Protein AF-A0A8H8ZD54-F1 (afdb_monomer)

Sequence (99 aa):
RVELYYRFNHEEEYYPSHRFMLVVDMKTVMVFSQRAESLGLYSNNRLLINIIAEHIHSDIYLTKYQQQYPDANALINTLHESGNDMVQDEKHLSDSKNR

Secondary structure (DSSP, 8-state):
------SSSS---SSS-SEEEEEETTTEEEEEEESSSEEEEEE--HHHHHHHHHHHHHHHHHHHHHHH-TT-------HHHHS-HHHHHHHHHHHHHT-

Solvent-accessible surface area (backbone atoms only — not comparable to full-atom values): 6260 Å² total; per-residue (Å²): 138,89,85,88,86,68,86,58,97,63,81,82,83,69,77,76,67,47,63,49,78,47,70,48,92,88,58,34,28,39,40,36,36,46,75,98,57,82,48,75,48,78,47,62,53,66,68,60,35,51,52,52,47,52,49,56,50,48,56,52,49,48,37,53,46,36,72,76,35,76,87,52,88,79,71,89,77,41,68,68,76,74,70,31,63,81,62,48,55,54,53,58,52,56,61,57,73,75,105

Mean predicted aligned error: 9.52 Å

Foldseek 3Di:
DDDDADLDPDPDPDPPDQKDWDADPLQKIKIWGDDPDTDIDIDRPNVVSVVRVVVVVVVRVVSVVCVVPVPDPDDPPDCCCPPNVVNVVVVVVVVVVVD

pLDDT: mean 75.68, std 17.59, range [40.38, 98.19]

Nearest PDB structures (foldseek):
  7t3b-assembly1_E  TM=4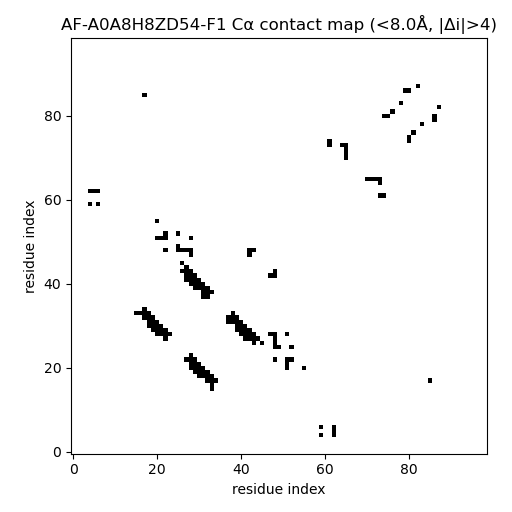.935E-01  e=1.188E+00  Homo sapiens
  6ulg-assembly1_G  TM=3.959E-01  e=1.766E+00  Homo sapiens
  8fw5-assembly1_E  TM=3.342E-01  e=2.153E+00  Escherichia coli
  6sb2-assembly1_D  TM=3.817E-0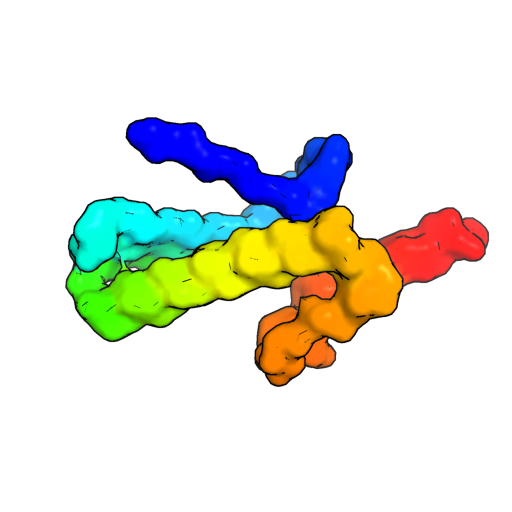1  e=3.901E+00  Homo sapiens
  6s6a-assembly2_D  TM=3.273E-01  e=2.300E+00  Homo sapiens

Radius of gyration: 15.31 Å; Cα contacts (8 Å, |Δi|>4): 86; chains: 1; bounding box: 35×32×48 Å

Organism: Shigella flexneri (NCBI:txid623)

Structure (mmCIF, N/CA/C/O backbone):
data_AF-A0A8H8ZD54-F1
#
_entry.id   AF-A0A8H8ZD54-F1
#
loop_
_atom_site.group_PDB
_atom_site.id
_atom_site.type_symbol
_atom_site.label_atom_id
_atom_site.label_alt_id
_atom_site.label_comp_id
_atom_site.label_asym_id
_atom_site.label_entity_id
_atom_site.label_seq_id
_atom_site.pdbx_PDB_ins_code
_atom_site.Cartn_x
_atom_site.Cartn_y
_atom_site.Cartn_z
_atom_site.occupancy
_atom_site.B_iso_or_equiv
_atom_site.auth_seq_id
_atom_site.auth_comp_id
_atom_site.auth_asym_id
_atom_site.auth_atom_id
_atom_site.pdbx_PDB_model_num
ATOM 1 N N . ARG A 1 1 ? 3.266 16.403 4.541 1.00 61.72 1 ARG A N 1
ATOM 2 C CA . ARG A 1 1 ? 3.765 16.307 3.147 1.00 61.72 1 ARG A CA 1
ATOM 3 C C . ARG A 1 1 ? 3.100 15.085 2.537 1.00 61.72 1 ARG A C 1
ATOM 5 O O . ARG A 1 1 ? 3.137 14.053 3.188 1.00 61.72 1 ARG A O 1
ATOM 12 N N . VAL A 1 2 ? 2.432 15.225 1.394 1.00 68.25 2 VAL A N 1
ATOM 13 C CA . VAL A 1 2 ? 1.773 14.109 0.696 1.00 68.25 2 VAL A CA 1
ATOM 14 C C . VAL A 1 2 ? 2.657 13.741 -0.489 1.00 68.25 2 VAL A C 1
ATOM 16 O O . VAL A 1 2 ? 3.068 14.630 -1.231 1.00 68.25 2 VAL A O 1
ATOM 19 N N . GLU A 1 3 ? 2.999 12.465 -0.618 1.00 69.06 3 GLU A N 1
ATOM 20 C CA . GLU A 1 3 ? 3.769 11.928 -1.741 1.00 69.06 3 GLU A CA 1
ATOM 21 C C . GLU A 1 3 ? 2.866 10.987 -2.535 1.00 69.06 3 GLU A C 1
ATOM 23 O O . GLU A 1 3 ? 2.121 10.207 -1.945 1.00 69.06 3 GLU A O 1
ATOM 28 N N . LEU A 1 4 ? 2.901 11.102 -3.861 1.00 72.38 4 LEU A N 1
ATOM 29 C CA . LEU A 1 4 ? 2.060 10.334 -4.775 1.00 72.38 4 LEU A CA 1
ATOM 30 C C . LEU A 1 4 ? 2.947 9.384 -5.574 1.00 72.38 4 LEU A C 1
ATOM 32 O O . LEU A 1 4 ? 3.982 9.795 -6.100 1.00 72.38 4 LEU A O 1
ATOM 36 N N . TYR A 1 5 ? 2.529 8.126 -5.656 1.00 72.44 5 TYR A N 1
ATOM 37 C CA . TYR A 1 5 ? 3.237 7.065 -6.359 1.00 72.44 5 TYR A CA 1
ATOM 38 C C . TYR A 1 5 ? 2.257 6.360 -7.291 1.00 72.44 5 TYR A C 1
ATOM 40 O O . TYR A 1 5 ? 1.191 5.939 -6.850 1.00 72.44 5 TYR A O 1
ATOM 48 N N . TYR A 1 6 ? 2.631 6.229 -8.562 1.00 71.56 6 TYR A N 1
ATOM 49 C CA . TYR A 1 6 ? 1.825 5.563 -9.581 1.00 71.56 6 TYR A CA 1
ATOM 50 C C . TYR A 1 6 ? 2.649 4.463 -10.232 1.00 71.56 6 TYR A C 1
ATOM 52 O O . TYR A 1 6 ? 3.812 4.682 -10.581 1.00 71.56 6 TYR A O 1
ATOM 60 N N . ARG A 1 7 ? 2.042 3.285 -10.406 1.00 66.75 7 ARG A N 1
ATOM 61 C CA . ARG A 1 7 ? 2.677 2.174 -11.124 1.00 66.75 7 ARG A CA 1
ATOM 62 C C . ARG A 1 7 ? 2.850 2.488 -12.607 1.00 66.75 7 ARG A C 1
ATOM 64 O O . ARG A 1 7 ? 3.848 2.096 -13.206 1.00 66.75 7 ARG A O 1
ATOM 71 N N . PHE A 1 8 ? 1.903 3.231 -13.170 1.00 67.19 8 PHE A N 1
ATOM 72 C CA . PHE A 1 8 ? 1.887 3.624 -14.568 1.00 67.19 8 PHE A CA 1
ATOM 73 C C . PHE A 1 8 ? 1.789 5.144 -14.716 1.00 67.19 8 PHE A C 1
ATOM 75 O O . PHE A 1 8 ? 1.266 5.829 -13.845 1.00 67.19 8 PHE A O 1
ATOM 82 N N . ASN A 1 9 ? 2.285 5.665 -15.840 1.00 66.12 9 ASN A N 1
ATOM 83 C CA . ASN A 1 9 ? 2.230 7.096 -16.165 1.00 66.12 9 ASN A CA 1
ATOM 84 C C . ASN A 1 9 ? 0.931 7.513 -16.882 1.00 66.12 9 ASN A C 1
ATOM 86 O O . ASN A 1 9 ? 0.838 8.644 -17.352 1.00 66.12 9 ASN A O 1
ATOM 90 N N . HIS A 1 10 ? -0.039 6.607 -17.016 1.00 67.75 10 HIS A N 1
ATOM 91 C CA . HIS A 1 10 ? -1.364 6.903 -17.556 1.00 67.75 10 HIS A CA 1
ATOM 92 C C . HIS A 1 10 ? -2.387 6.974 -16.420 1.00 67.75 10 HIS A C 1
ATOM 94 O O . HIS A 1 10 ? -2.200 6.346 -15.377 1.00 67.75 10 HIS A O 1
ATOM 100 N N . GLU A 1 11 ? -3.448 7.755 -16.621 1.00 62.12 11 GLU A N 1
ATOM 101 C CA . GLU A 1 11 ? -4.570 7.785 -15.685 1.00 62.12 11 GLU A CA 1
ATOM 102 C C . GLU A 1 11 ? -5.242 6.411 -15.630 1.00 62.12 11 GLU A C 1
ATOM 104 O O . GLU A 1 11 ? -5.353 5.714 -16.638 1.00 62.12 11 GLU A O 1
ATOM 109 N N . GLU A 1 12 ? -5.669 6.008 -14.435 1.00 61.88 12 GLU A N 1
ATOM 110 C CA . GLU A 1 12 ? -6.393 4.757 -14.254 1.00 61.88 12 GLU A CA 1
ATOM 111 C C . GLU A 1 12 ? -7.789 4.899 -14.875 1.00 61.88 12 GLU A C 1
ATOM 113 O O . GLU A 1 12 ? -8.671 5.561 -14.333 1.00 61.88 12 GLU A O 1
ATOM 118 N N . GLU A 1 13 ? -7.977 4.302 -16.052 1.00 59.72 13 GLU A N 1
ATOM 119 C CA . GLU A 1 13 ? -9.248 4.352 -16.789 1.00 59.72 13 GLU A CA 1
ATOM 120 C C . GLU A 1 13 ? -10.309 3.411 -16.188 1.00 59.72 13 GLU A C 1
ATOM 122 O O . GLU A 1 13 ? -11.496 3.519 -16.503 1.00 59.72 13 GLU A O 1
ATOM 127 N N . TYR A 1 14 ? -9.896 2.486 -15.313 1.00 55.97 14 TYR A N 1
ATOM 128 C CA . TYR A 1 14 ? -10.776 1.510 -14.680 1.00 55.97 14 TYR A CA 1
ATOM 12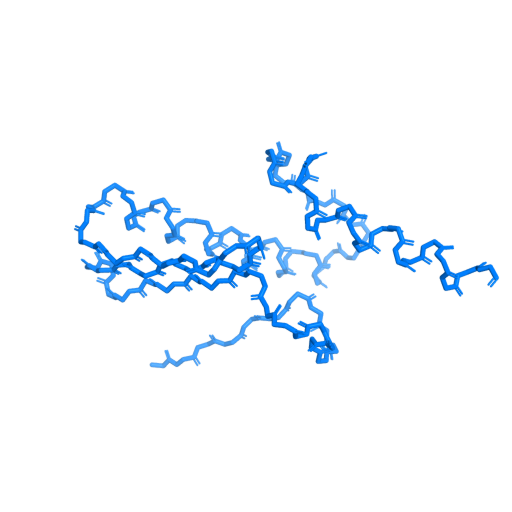9 C C . TYR A 1 14 ? -11.342 2.056 -13.365 1.00 55.97 14 TYR A C 1
ATOM 131 O O . TYR A 1 14 ? -10.716 2.008 -12.307 1.00 55.97 14 TYR A O 1
ATOM 139 N N . TYR A 1 15 ? -12.565 2.579 -13.443 1.00 48.66 15 TYR A N 1
ATOM 140 C CA . TYR A 1 15 ? -13.350 3.002 -12.287 1.00 48.66 15 TYR A CA 1
ATOM 141 C C . TYR A 1 15 ? -14.563 2.077 -12.102 1.00 48.66 15 TYR A C 1
ATOM 143 O O . TYR A 1 15 ? -15.262 1.801 -13.081 1.00 48.66 15 TYR A O 1
ATOM 151 N N . PRO A 1 16 ? -14.883 1.638 -10.871 1.00 52.84 16 PRO A N 1
ATOM 152 C CA . PRO A 1 16 ? -14.271 2.004 -9.589 1.00 52.84 16 PRO A CA 1
ATOM 153 C C . PRO A 1 16 ? -12.967 1.252 -9.300 1.00 52.84 16 PRO A C 1
ATOM 155 O O . PRO A 1 16 ? -12.829 0.087 -9.668 1.00 52.84 16 PRO A O 1
ATOM 158 N N . SER A 1 17 ? -12.034 1.9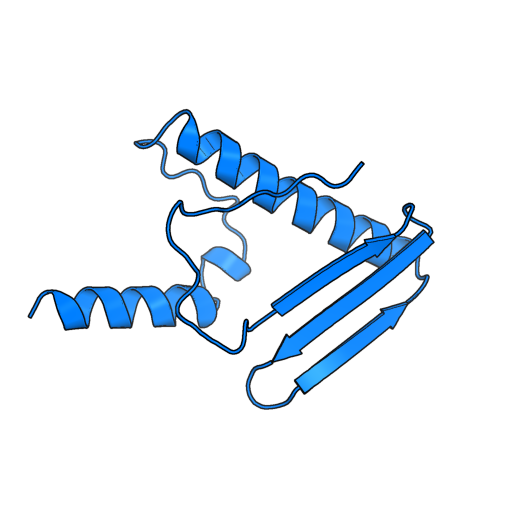00 -8.585 1.00 61.69 17 SER A N 1
ATOM 159 C CA . SER A 1 17 ? -10.830 1.205 -8.125 1.00 61.69 17 SER A CA 1
ATOM 160 C C . SER A 1 17 ? -11.231 0.083 -7.170 1.00 61.69 17 SER A C 1
ATOM 162 O O . SER A 1 17 ? -12.052 0.247 -6.261 1.00 61.69 17 SER A O 1
ATOM 164 N N . HIS A 1 18 ? -10.665 -1.095 -7.388 1.00 74.38 18 HIS A N 1
ATOM 165 C CA . HIS A 1 18 ? -11.104 -2.276 -6.662 1.00 74.38 18 HIS A CA 1
ATOM 166 C C . HIS A 1 18 ? -10.654 -2.296 -5.202 1.00 74.38 18 HIS A C 1
ATOM 168 O O . HIS A 1 18 ? -11.221 -3.049 -4.413 1.00 74.38 18 HIS A O 1
ATOM 174 N N . ARG A 1 19 ? -9.623 -1.526 -4.824 1.00 80.56 19 ARG A N 1
ATOM 175 C CA . ARG A 1 19 ? -9.092 -1.482 -3.456 1.00 80.56 19 ARG A CA 1
ATOM 176 C C . ARG A 1 19 ? -8.551 -0.101 -3.105 1.00 80.56 19 ARG A C 1
ATOM 178 O O . ARG A 1 19 ? -7.941 0.569 -3.930 1.00 80.56 19 ARG A O 1
ATOM 185 N N . PHE A 1 20 ? -8.705 0.270 -1.841 1.00 86.81 20 PHE A N 1
ATOM 186 C CA . PHE A 1 20 ? -8.126 1.473 -1.253 1.00 86.81 20 PHE A CA 1
ATOM 187 C C . PHE A 1 20 ? -7.547 1.137 0.124 1.00 86.81 20 PHE A C 1
ATOM 189 O O . PHE A 1 20 ? -8.188 0.455 0.921 1.00 86.81 20 PHE A O 1
ATOM 196 N N . MET A 1 21 ? -6.327 1.590 0.406 1.00 92.38 21 MET A N 1
ATOM 197 C CA . MET A 1 21 ? -5.635 1.355 1.674 1.00 92.38 21 MET A CA 1
ATOM 198 C C . MET A 1 21 ? -5.053 2.666 2.191 1.00 92.38 21 MET A C 1
ATOM 200 O O . MET A 1 21 ? -4.393 3.390 1.450 1.00 92.38 21 MET A O 1
ATOM 204 N N . LEU A 1 22 ? -5.279 2.957 3.469 1.00 93.75 22 LEU A N 1
ATOM 205 C CA . LEU A 1 22 ? -4.801 4.161 4.135 1.00 93.75 22 LEU A CA 1
ATOM 206 C C . LEU A 1 22 ? -4.310 3.821 5.538 1.00 93.75 22 LEU A C 1
ATOM 208 O O . LEU A 1 22 ? -5.048 3.248 6.337 1.00 93.75 22 LEU A O 1
ATOM 212 N N . VAL A 1 23 ? -3.089 4.243 5.854 1.00 95.31 23 VAL A N 1
ATOM 213 C CA . VAL A 1 23 ? -2.531 4.212 7.209 1.00 95.31 23 VAL A CA 1
ATOM 214 C C . VAL A 1 23 ? -2.271 5.646 7.652 1.00 95.31 23 VAL A C 1
ATOM 216 O O . VAL A 1 23 ? -1.624 6.405 6.934 1.00 95.31 23 VAL A O 1
ATOM 219 N N . VAL A 1 24 ? -2.769 6.021 8.832 1.00 94.12 24 VAL A N 1
ATOM 220 C CA . VAL A 1 24 ? -2.593 7.369 9.395 1.00 94.12 24 VAL A CA 1
ATOM 221 C C . VAL A 1 24 ? -1.718 7.283 10.636 1.00 94.12 24 VAL A C 1
ATOM 223 O O . VAL A 1 24 ? -2.080 6.638 11.623 1.00 94.12 24 VAL A O 1
ATOM 226 N N . ASP A 1 25 ? -0.548 7.921 10.570 1.00 93.62 25 ASP A N 1
ATOM 227 C CA . ASP A 1 25 ? 0.426 8.049 11.663 1.00 93.62 25 ASP A CA 1
ATOM 228 C C . ASP A 1 25 ? 0.800 6.727 12.361 1.00 93.62 25 ASP A C 1
ATOM 230 O O . ASP A 1 25 ? 1.138 6.728 13.545 1.00 93.62 25 ASP A O 1
ATOM 234 N N . MET A 1 26 ? 0.698 5.585 11.667 1.00 95.06 26 MET A N 1
ATOM 235 C CA . MET A 1 26 ? 0.849 4.243 12.257 1.00 95.06 26 MET A CA 1
ATOM 236 C C . MET A 1 26 ? -0.069 3.991 13.475 1.00 95.06 26 MET A C 1
ATOM 238 O O . MET A 1 26 ? 0.240 3.173 14.344 1.00 95.06 26 MET A O 1
ATOM 242 N N . LYS A 1 27 ? -1.205 4.695 13.560 1.00 96.06 27 LYS A N 1
ATOM 243 C CA . LYS A 1 27 ? -2.177 4.615 14.669 1.00 96.06 27 LYS A CA 1
ATOM 244 C C . LYS A 1 27 ? -3.504 4.006 14.257 1.00 96.06 27 LYS A C 1
ATOM 246 O O . LYS A 1 27 ? -4.152 3.356 15.076 1.00 96.06 27 LYS A O 1
ATOM 251 N N . THR A 1 28 ? -3.919 4.238 13.020 1.00 97.06 28 THR A N 1
ATOM 252 C CA . THR A 1 28 ? -5.178 3.736 12.474 1.00 97.06 28 THR A CA 1
ATOM 253 C C . THR A 1 28 ? -4.991 3.325 11.026 1.00 97.06 28 THR A C 1
ATOM 255 O O . THR A 1 28 ? -4.097 3.809 10.325 1.00 97.06 28 THR A O 1
ATOM 258 N N . VAL A 1 29 ? -5.841 2.403 10.591 1.00 97.44 29 VAL A N 1
ATOM 259 C CA . VAL A 1 29 ? -5.869 1.904 9.224 1.00 97.44 29 VAL A CA 1
ATOM 260 C C . VAL A 1 29 ? -7.300 1.862 8.709 1.00 97.44 29 VAL A C 1
ATOM 262 O O . VAL A 1 29 ? -8.230 1.521 9.445 1.00 97.44 29 VAL A O 1
ATOM 265 N N . MET A 1 30 ? -7.455 2.200 7.435 1.00 95.88 30 MET A N 1
ATOM 266 C CA . MET A 1 30 ? -8.672 2.021 6.663 1.00 95.88 30 MET A CA 1
ATOM 267 C C . MET A 1 30 ? -8.341 1.210 5.413 1.00 95.88 30 MET A C 1
ATOM 269 O O . MET A 1 30 ? -7.427 1.554 4.666 1.00 95.88 30 MET A O 1
ATOM 273 N N . VAL A 1 31 ? -9.083 0.133 5.191 1.00 93.50 31 VAL A N 1
ATOM 274 C CA . VAL A 1 31 ? -8.986 -0.697 3.988 1.00 93.50 31 VAL A CA 1
ATOM 275 C C . VAL A 1 31 ? -10.370 -0.793 3.381 1.00 93.50 31 VAL A C 1
ATOM 277 O O . VAL A 1 31 ? -11.343 -1.023 4.089 1.00 93.50 31 VAL A O 1
ATOM 280 N N . PHE A 1 32 ? -10.466 -0.620 2.077 1.00 90.81 32 PHE A N 1
ATOM 281 C CA . PHE A 1 32 ? -11.694 -0.741 1.316 1.00 90.81 32 PHE A CA 1
ATOM 282 C C . PHE A 1 32 ? -11.450 -1.640 0.112 1.00 90.81 32 PHE A C 1
ATOM 284 O O . PHE A 1 32 ? -10.363 -1.637 -0.467 1.00 90.81 32 PHE A O 1
ATOM 291 N N . SER A 1 33 ? -12.463 -2.416 -0.246 1.00 86.44 33 SER A N 1
ATOM 292 C CA . SER A 1 33 ? -12.461 -3.269 -1.422 1.00 86.44 33 SER A CA 1
ATOM 293 C C . SER A 1 33 ? -13.837 -3.244 -2.075 1.00 86.44 33 SER A C 1
ATOM 295 O O . SER A 1 33 ? -14.854 -3.338 -1.385 1.00 86.44 33 SER A O 1
ATOM 297 N N . GLN A 1 34 ? -13.854 -3.157 -3.400 1.00 81.00 34 GLN A N 1
ATOM 298 C CA . GLN A 1 34 ? -15.050 -3.225 -4.223 1.00 81.00 34 GLN A CA 1
ATOM 299 C C . GLN A 1 34 ? -14.898 -4.348 -5.252 1.00 81.00 34 GLN A C 1
ATOM 301 O O . GLN A 1 34 ? -14.185 -4.230 -6.252 1.00 81.00 34 GLN A O 1
ATOM 306 N N . ARG A 1 35 ? -15.583 -5.462 -4.974 1.00 73.94 35 ARG A N 1
ATOM 307 C CA . ARG A 1 35 ? -15.751 -6.591 -5.902 1.00 73.94 35 ARG A CA 1
ATOM 308 C C . ARG A 1 35 ? -17.241 -6.871 -6.092 1.00 73.94 35 ARG A C 1
ATOM 310 O O . ARG A 1 35 ? -17.919 -6.065 -6.713 1.00 73.94 35 ARG A O 1
ATOM 317 N N . ALA A 1 36 ? -17.756 -7.966 -5.528 1.00 77.50 36 ALA A N 1
ATOM 318 C CA . ALA A 1 36 ? -19.189 -8.262 -5.529 1.00 77.50 36 ALA A CA 1
ATOM 319 C C . ALA A 1 36 ? -19.976 -7.297 -4.625 1.00 77.50 36 ALA A C 1
ATOM 321 O O . ALA A 1 36 ? -21.094 -6.911 -4.946 1.00 77.50 36 ALA A O 1
ATOM 322 N N . GLU A 1 37 ? -19.357 -6.881 -3.519 1.00 81.62 37 GLU A N 1
ATOM 323 C CA . GLU A 1 37 ? -19.897 -5.908 -2.576 1.00 81.62 37 GLU A CA 1
ATOM 324 C C . GLU A 1 37 ? -18.805 -4.909 -2.182 1.00 81.62 37 GLU A C 1
ATOM 326 O O . GLU A 1 37 ? -17.607 -5.213 -2.235 1.00 81.62 37 GLU A O 1
ATOM 331 N N . SER A 1 38 ? -19.235 -3.710 -1.794 1.00 87.31 38 SER A N 1
ATOM 332 C CA . SER A 1 38 ? -18.362 -2.660 -1.275 1.00 87.31 38 SER A CA 1
ATOM 333 C C . SER A 1 38 ? -18.185 -2.850 0.227 1.00 87.31 38 SER A C 1
ATOM 335 O O . SER A 1 38 ? -19.105 -2.578 1.000 1.00 87.31 38 SER A O 1
ATOM 337 N N . LEU A 1 39 ? -17.001 -3.301 0.645 1.00 90.50 39 LEU A N 1
ATOM 338 C CA . LEU A 1 39 ? -16.678 -3.543 2.049 1.00 90.50 39 LEU A CA 1
ATOM 339 C C . LEU A 1 39 ? -15.508 -2.669 2.495 1.00 90.50 39 LEU A C 1
ATOM 341 O O . LEU A 1 39 ? -14.469 -2.602 1.838 1.00 90.50 39 LEU A O 1
ATOM 345 N N . GLY A 1 40 ? -15.677 -2.031 3.651 1.00 91.75 40 GLY A N 1
ATOM 346 C CA . GLY A 1 40 ? -14.644 -1.254 4.321 1.00 91.75 40 GL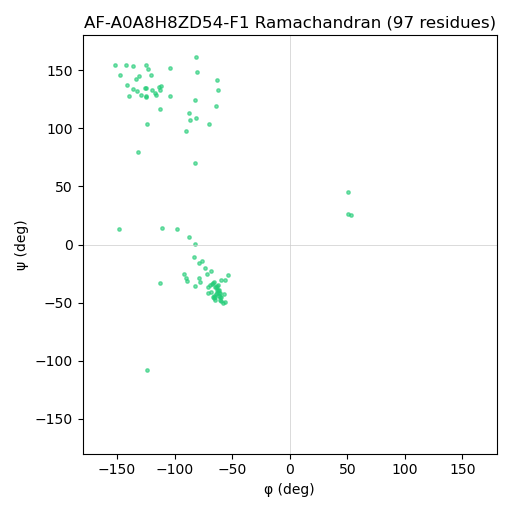Y A CA 1
ATOM 347 C C . GLY A 1 40 ? -14.345 -1.793 5.716 1.00 91.75 40 GLY A C 1
ATOM 348 O O . GLY A 1 40 ? -15.240 -2.245 6.427 1.00 91.75 40 GLY A O 1
ATOM 349 N N . LEU A 1 41 ? -13.084 -1.702 6.123 1.00 94.38 41 LEU A N 1
ATOM 350 C CA . LEU A 1 41 ? -12.600 -1.992 7.463 1.00 94.38 41 LEU A CA 1
ATOM 351 C C . LEU A 1 41 ? -11.851 -0.773 7.995 1.00 94.38 41 LEU A C 1
ATOM 353 O O . LEU A 1 41 ? -10.907 -0.299 7.368 1.00 94.38 41 LEU A O 1
ATOM 357 N N . TYR A 1 42 ? -12.241 -0.310 9.179 1.00 96.81 42 TYR A N 1
ATOM 358 C CA . TYR A 1 42 ? -11.509 0.686 9.954 1.00 96.81 42 TYR A CA 1
ATOM 359 C C . TYR A 1 42 ? -11.061 0.059 11.272 1.00 96.81 42 TYR A C 1
ATOM 361 O O . TYR A 1 42 ? -11.857 -0.575 11.967 1.00 96.81 42 TYR A O 1
ATOM 369 N N . SER A 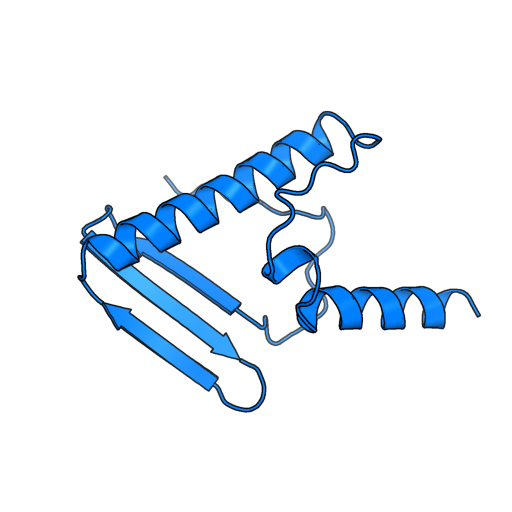1 43 ? -9.783 0.199 11.617 1.00 97.38 43 SER A N 1
ATOM 370 C CA . SER A 1 43 ? -9.226 -0.427 12.814 1.00 97.38 43 SER A CA 1
ATOM 371 C C . SER A 1 43 ? -8.046 0.355 13.380 1.00 97.38 43 SER A C 1
ATOM 373 O O . SER A 1 43 ? -7.322 1.043 12.664 1.00 97.38 43 SER A O 1
ATOM 375 N N . ASN A 1 44 ? -7.817 0.194 14.680 1.00 97.38 44 ASN A N 1
ATOM 376 C CA . ASN A 1 44 ? -6.593 0.594 15.372 1.00 97.38 44 ASN A CA 1
ATOM 377 C C . ASN A 1 44 ? -5.770 -0.626 15.839 1.00 97.38 44 ASN A C 1
ATOM 379 O O . ASN A 1 44 ? -4.879 -0.498 16.680 1.00 97.38 44 ASN A O 1
ATOM 383 N N . ASN A 1 45 ? -6.077 -1.828 15.334 1.00 98.19 45 ASN A N 1
ATOM 384 C CA . ASN 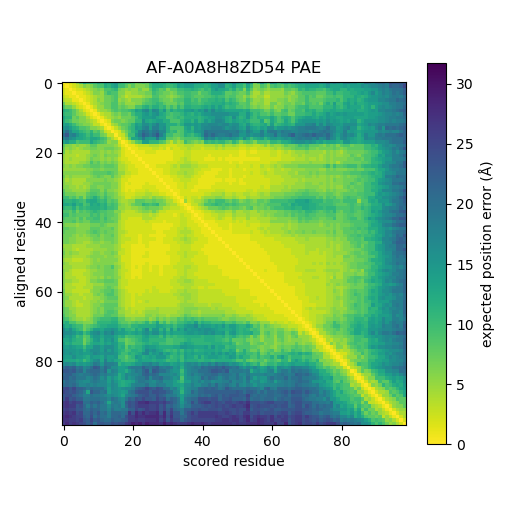A 1 45 ? -5.316 -3.025 15.659 1.00 98.19 45 ASN A CA 1
ATOM 385 C C . ASN A 1 45 ? -3.880 -2.887 15.135 1.00 98.19 45 ASN A C 1
ATOM 387 O O . ASN A 1 45 ? -3.651 -2.771 13.932 1.00 98.19 45 ASN A O 1
ATOM 391 N N . ARG A 1 46 ? -2.906 -2.936 16.049 1.00 96.81 46 ARG A N 1
ATOM 392 C CA . ARG A 1 46 ? -1.500 -2.677 15.720 1.00 96.81 46 ARG A CA 1
ATOM 393 C C . ARG A 1 46 ? -0.909 -3.667 14.717 1.00 96.81 46 ARG A C 1
ATOM 395 O O . ARG A 1 46 ? -0.103 -3.266 13.886 1.00 96.81 46 ARG A O 1
ATOM 402 N N . LEU A 1 47 ? -1.314 -4.935 14.773 1.00 97.56 47 LEU A N 1
ATOM 403 C CA . LEU A 1 47 ? -0.857 -5.934 13.809 1.00 97.56 47 LEU A CA 1
ATOM 404 C C . LEU A 1 47 ? -1.378 -5.601 12.408 1.00 97.56 47 LEU A C 1
ATOM 406 O O . LEU A 1 47 ? -0.597 -5.585 11.463 1.00 97.56 47 LEU A O 1
ATOM 410 N N . LEU A 1 48 ? -2.667 -5.272 12.285 1.00 96.38 48 LEU A N 1
ATOM 411 C CA . LEU A 1 48 ? -3.258 -4.908 10.998 1.00 96.38 48 LEU A CA 1
ATOM 412 C C . LEU A 1 48 ? -2.632 -3.631 10.421 1.00 96.38 48 LEU A C 1
ATOM 414 O O . LEU A 1 48 ? -2.324 -3.595 9.235 1.00 96.38 48 LEU A O 1
ATOM 418 N N . ILE A 1 49 ? -2.391 -2.615 11.254 1.00 97.44 49 ILE A N 1
ATOM 419 C CA . ILE A 1 49 ? -1.704 -1.381 10.839 1.00 97.44 49 ILE A CA 1
ATOM 420 C C . ILE A 1 49 ? -0.335 -1.700 10.237 1.00 97.44 49 ILE A C 1
ATOM 422 O O . ILE A 1 49 ? -0.033 -1.232 9.143 1.00 97.44 49 ILE A O 1
ATOM 426 N N . ASN A 1 50 ? 0.467 -2.520 10.921 1.00 96.94 50 ASN A N 1
ATOM 427 C CA . ASN A 1 50 ? 1.801 -2.881 10.445 1.00 96.94 50 ASN A CA 1
ATOM 428 C C . ASN A 1 50 ? 1.742 -3.667 9.130 1.00 96.94 50 ASN A C 1
ATOM 430 O O . ASN A 1 50 ? 2.508 -3.379 8.219 1.00 96.94 50 ASN A O 1
ATOM 434 N N . ILE A 1 51 ? 0.811 -4.620 9.009 1.00 95.38 51 ILE A N 1
ATOM 435 C CA . ILE A 1 51 ? 0.632 -5.407 7.780 1.00 95.38 51 ILE A CA 1
ATOM 436 C C . ILE A 1 51 ? 0.297 -4.494 6.596 1.00 95.38 51 ILE A C 1
ATOM 438 O O . ILE A 1 51 ? 0.922 -4.602 5.544 1.00 95.38 51 ILE A O 1
ATOM 442 N N . ILE A 1 52 ? -0.669 -3.586 6.756 1.00 94.81 52 ILE A N 1
ATOM 443 C CA . ILE A 1 52 ? -1.094 -2.708 5.660 1.00 94.81 52 ILE A CA 1
ATOM 444 C C . ILE A 1 52 ? -0.023 -1.662 5.332 1.00 94.81 52 ILE A C 1
ATOM 446 O O . ILE A 1 52 ? 0.191 -1.376 4.158 1.00 94.81 52 ILE A O 1
ATOM 450 N N . ALA A 1 53 ? 0.690 -1.132 6.329 1.00 94.31 53 ALA A N 1
ATOM 451 C CA . ALA A 1 53 ? 1.802 -0.212 6.094 1.00 94.31 53 ALA A CA 1
ATOM 452 C C . ALA A 1 53 ? 2.913 -0.866 5.258 1.00 94.31 53 ALA A C 1
ATOM 454 O O . ALA A 1 53 ? 3.336 -0.301 4.252 1.00 94.31 53 ALA A O 1
ATOM 455 N N . GLU A 1 54 ? 3.330 -2.083 5.619 1.00 92.69 54 GLU A N 1
ATOM 456 C CA . GLU A 1 54 ? 4.341 -2.825 4.858 1.00 92.69 54 GLU A CA 1
ATOM 457 C C . GLU A 1 54 ? 3.853 -3.215 3.459 1.00 92.69 54 GLU A C 1
ATOM 459 O O . GLU A 1 54 ? 4.641 -3.213 2.511 1.00 92.69 54 GLU A O 1
ATOM 464 N N . HIS A 1 55 ? 2.555 -3.483 3.290 1.00 89.50 55 HIS A N 1
ATOM 465 C CA . HIS A 1 55 ? 1.982 -3.732 1.969 1.00 89.50 55 HIS A CA 1
ATOM 466 C C . HIS A 1 55 ? 2.066 -2.488 1.072 1.00 89.50 55 HIS A C 1
ATOM 468 O O . HIS A 1 55 ? 2.574 -2.584 -0.042 1.00 89.50 55 HIS A O 1
ATOM 474 N N . ILE A 1 56 ? 1.671 -1.313 1.582 1.00 89.38 56 ILE A N 1
ATOM 475 C CA . ILE A 1 56 ? 1.786 -0.036 0.856 1.00 89.38 56 ILE A CA 1
ATOM 476 C C . ILE A 1 56 ? 3.252 0.258 0.503 1.00 89.38 56 ILE A C 1
ATOM 478 O O . ILE A 1 56 ? 3.553 0.639 -0.628 1.00 89.38 56 ILE A O 1
ATOM 482 N N . HIS A 1 57 ? 4.181 0.068 1.445 1.00 88.81 57 HIS A N 1
ATOM 483 C CA . HIS A 1 57 ? 5.609 0.270 1.184 1.00 88.81 57 HIS A CA 1
ATOM 484 C C . HIS A 1 57 ? 6.134 -0.669 0.097 1.00 88.81 57 HIS A C 1
ATOM 486 O O . HIS A 1 57 ? 6.854 -0.221 -0.796 1.00 88.81 57 HIS A O 1
ATOM 492 N N . SER A 1 58 ? 5.753 -1.946 0.145 1.00 88.06 58 SER A N 1
ATOM 493 C CA . SER A 1 58 ? 6.162 -2.943 -0.848 1.00 88.06 58 SER A CA 1
ATOM 494 C C . SER A 1 58 ? 5.687 -2.562 -2.251 1.00 88.06 58 SER A C 1
ATOM 496 O O . SER A 1 58 ? 6.493 -2.570 -3.183 1.00 88.06 58 SER A O 1
ATOM 498 N N . ASP A 1 59 ? 4.431 -2.132 -2.396 1.00 84.19 59 ASP A N 1
ATOM 499 C CA . ASP A 1 59 ? 3.869 -1.692 -3.679 1.00 84.19 59 ASP A CA 1
ATOM 500 C C . ASP A 1 59 ? 4.634 -0.479 -4.249 1.00 84.19 59 ASP A C 1
ATOM 502 O O . ASP A 1 59 ? 4.958 -0.434 -5.442 1.00 84.19 59 ASP A O 1
ATOM 506 N N . ILE A 1 60 ? 4.998 0.488 -3.394 1.00 87.12 60 ILE A N 1
ATOM 507 C CA . ILE A 1 60 ? 5.804 1.658 -3.783 1.00 87.12 60 ILE A CA 1
ATOM 508 C C . ILE A 1 60 ? 7.217 1.236 -4.200 1.00 87.12 60 ILE A C 1
ATOM 510 O O . ILE A 1 60 ? 7.738 1.733 -5.203 1.00 87.12 60 ILE A O 1
ATOM 514 N N . TYR A 1 61 ? 7.862 0.345 -3.446 1.00 88.50 61 TYR A N 1
ATOM 515 C CA . TYR A 1 61 ? 9.225 -0.094 -3.744 1.00 88.50 61 TYR A CA 1
ATOM 516 C C . TYR A 1 61 ? 9.307 -0.882 -5.041 1.00 88.50 61 TYR A C 1
ATOM 518 O O . TYR A 1 61 ? 10.177 -0.585 -5.857 1.00 88.50 61 TYR A O 1
ATOM 526 N N . LEU A 1 62 ? 8.386 -1.817 -5.271 1.00 84.69 62 LEU A N 1
ATOM 527 C CA . LEU A 1 62 ? 8.313 -2.549 -6.534 1.00 84.69 62 LEU A CA 1
ATOM 528 C C . LEU A 1 62 ? 8.055 -1.610 -7.708 1.00 84.69 62 LEU A C 1
ATOM 530 O O . LEU A 1 62 ? 8.712 -1.722 -8.738 1.00 84.69 62 LEU A O 1
ATOM 534 N N . THR A 1 63 ? 7.162 -0.634 -7.532 1.00 82.56 63 THR A N 1
ATOM 535 C CA . THR A 1 63 ? 6.899 0.388 -8.550 1.00 82.56 63 THR A CA 1
ATOM 536 C C . THR A 1 63 ? 8.167 1.165 -8.907 1.00 82.56 63 THR A C 1
ATOM 538 O O . THR A 1 63 ? 8.523 1.264 -10.080 1.00 82.56 63 THR A O 1
ATOM 541 N N . LYS A 1 64 ? 8.897 1.675 -7.906 1.00 86.31 64 LYS A N 1
ATOM 542 C CA . LYS A 1 64 ? 10.163 2.396 -8.127 1.00 86.31 64 LYS A CA 1
ATOM 543 C C . LYS A 1 64 ? 11.234 1.503 -8.750 1.00 86.31 64 LYS A C 1
ATOM 545 O O . LYS A 1 64 ? 11.976 1.951 -9.619 1.00 86.31 64 LYS A O 1
ATOM 550 N N . TYR A 1 65 ? 11.308 0.248 -8.320 1.00 87.00 65 TYR A N 1
ATOM 551 C CA . TYR A 1 65 ? 12.267 -0.714 -8.844 1.00 87.00 65 TYR A CA 1
ATOM 552 C C . TYR A 1 65 ? 12.006 -1.018 -10.324 1.00 87.00 65 TYR A C 1
ATOM 554 O O . TYR A 1 65 ? 12.937 -0.950 -11.122 1.00 87.00 65 TYR A O 1
ATOM 562 N N . GLN A 1 66 ? 10.747 -1.251 -10.713 1.00 83.69 66 GLN A N 1
ATOM 563 C CA . GLN A 1 66 ? 10.357 -1.465 -12.112 1.00 83.69 66 GLN A CA 1
ATOM 564 C C . GLN A 1 66 ? 10.671 -0.245 -12.988 1.00 83.69 66 GLN A C 1
ATOM 566 O O . GLN A 1 66 ? 11.121 -0.395 -14.120 1.00 83.69 66 GLN A O 1
ATOM 571 N N . GLN A 1 67 ? 10.461 0.969 -12.468 1.00 83.12 67 GLN A N 1
ATOM 572 C CA . GLN A 1 67 ? 10.811 2.205 -13.176 1.00 83.12 67 GLN A CA 1
ATOM 573 C C . GLN A 1 67 ? 12.323 2.327 -13.411 1.00 83.12 67 GLN A C 1
ATOM 575 O O . GLN A 1 67 ? 12.744 2.820 -14.455 1.00 83.12 67 GLN A O 1
ATOM 580 N N . GLN A 1 68 ? 13.139 1.881 -12.452 1.00 88.69 68 GLN A N 1
ATOM 581 C CA . GLN A 1 68 ? 14.597 1.907 -12.563 1.00 88.69 68 GLN A CA 1
ATOM 582 C C . GLN A 1 68 ? 15.143 0.776 -13.449 1.00 88.69 68 GLN A C 1
ATOM 584 O O . GLN A 1 68 ? 16.150 0.968 -14.131 1.00 88.69 68 GLN A O 1
ATOM 589 N N . TYR A 1 69 ? 14.482 -0.383 -13.454 1.00 87.62 69 TYR A N 1
ATOM 590 C CA . TYR A 1 69 ? 14.890 -1.580 -14.189 1.00 87.62 69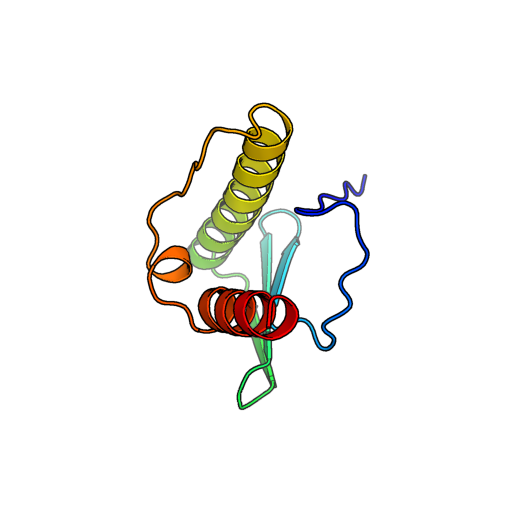 TYR A CA 1
ATOM 591 C C . TYR A 1 69 ? 13.705 -2.167 -14.979 1.00 87.62 69 TYR A C 1
ATOM 593 O O . TYR A 1 69 ? 13.112 -3.153 -14.543 1.00 87.62 69 TYR A O 1
ATOM 601 N N . PRO A 1 70 ? 13.362 -1.604 -16.154 1.00 81.25 70 PRO A N 1
ATOM 602 C CA . PRO A 1 70 ? 12.174 -2.009 -16.913 1.00 81.25 70 PRO A CA 1
ATOM 603 C C . PRO A 1 70 ? 12.157 -3.483 -17.332 1.00 81.25 70 PRO A C 1
ATOM 605 O O . PRO A 1 70 ? 11.086 -4.079 -17.406 1.00 81.25 70 PRO A O 1
ATOM 608 N N . ASP A 1 71 ? 13.331 -4.075 -17.559 1.00 82.56 71 ASP A N 1
ATOM 609 C CA . ASP A 1 71 ? 13.472 -5.479 -17.965 1.00 82.56 71 ASP A CA 1
ATOM 610 C C . ASP A 1 71 ? 13.441 -6.456 -16.778 1.00 82.56 71 ASP A C 1
ATOM 612 O O . ASP A 1 71 ? 13.361 -7.674 -16.958 1.00 82.56 71 ASP A O 1
ATOM 616 N N . ALA A 1 72 ? 13.519 -5.947 -15.545 1.00 76.38 72 ALA A N 1
ATOM 617 C CA . ALA A 1 72 ? 13.436 -6.777 -14.358 1.00 76.38 72 ALA A CA 1
ATOM 618 C C . ALA A 1 72 ? 11.963 -7.070 -14.063 1.00 76.38 72 ALA A C 1
ATOM 620 O O . ALA A 1 72 ? 11.218 -6.197 -13.637 1.00 76.38 72 ALA A O 1
ATOM 621 N N . ASN A 1 73 ? 11.533 -8.312 -14.276 1.00 68.06 73 ASN A N 1
ATOM 622 C CA . ASN A 1 73 ? 10.205 -8.766 -13.865 1.00 68.06 73 ASN A CA 1
ATOM 623 C C . ASN A 1 73 ? 10.236 -9.155 -12.377 1.00 68.06 73 ASN A C 1
ATOM 625 O O . ASN A 1 73 ? 10.248 -10.338 -12.027 1.00 68.06 73 ASN A O 1
ATOM 629 N N . ALA A 1 74 ? 10.373 -8.155 -11.505 1.00 69.81 74 ALA A N 1
ATOM 630 C CA . ALA A 1 74 ? 10.473 -8.362 -10.066 1.00 69.81 74 ALA A CA 1
ATOM 631 C C . ALA A 1 74 ? 9.079 -8.410 -9.431 1.00 69.81 74 ALA A C 1
ATOM 633 O O . ALA A 1 74 ? 8.364 -7.411 -9.380 1.00 69.81 74 ALA A O 1
ATOM 634 N N . LEU A 1 75 ? 8.720 -9.588 -8.925 1.00 69.94 75 LEU A N 1
ATOM 635 C CA . LEU A 1 75 ? 7.488 -9.853 -8.185 1.00 69.94 75 LEU A CA 1
ATOM 636 C C . LEU A 1 75 ? 7.857 -10.432 -6.817 1.00 69.94 75 LEU A C 1
ATOM 638 O O . LEU A 1 75 ? 8.876 -11.117 -6.688 1.00 69.94 75 LEU A O 1
ATOM 642 N N . ILE A 1 76 ? 7.027 -10.201 -5.801 1.00 70.19 76 ILE A N 1
ATOM 643 C CA . ILE A 1 76 ? 7.231 -10.773 -4.453 1.00 70.19 76 ILE A CA 1
ATOM 644 C C . ILE A 1 76 ? 6.693 -12.223 -4.381 1.00 70.19 76 ILE A C 1
ATOM 646 O O . ILE A 1 76 ? 6.828 -12.910 -3.371 1.00 70.19 76 ILE A O 1
ATOM 650 N N . ASN A 1 77 ? 6.150 -12.728 -5.494 1.00 70.62 77 ASN A N 1
ATOM 651 C CA . ASN A 1 77 ? 5.499 -14.026 -5.652 1.00 70.62 77 ASN A CA 1
ATOM 652 C C . ASN A 1 77 ? 4.425 -14.283 -4.583 1.00 70.62 77 ASN A C 1
ATOM 654 O O . ASN A 1 77 ? 4.350 -15.342 -3.957 1.00 70.62 77 ASN A O 1
ATOM 658 N N . THR A 1 78 ? 3.596 -13.276 -4.345 1.00 66.44 78 THR A N 1
ATOM 659 C CA . THR A 1 78 ? 2.480 -13.356 -3.405 1.00 66.44 78 THR A CA 1
ATOM 660 C C . THR A 1 78 ? 1.269 -14.046 -4.041 1.00 66.44 78 THR A C 1
ATOM 662 O O . THR A 1 78 ? 1.120 -14.102 -5.264 1.00 66.44 78 THR A O 1
ATOM 665 N N . LEU A 1 79 ? 0.331 -14.527 -3.216 1.00 63.50 79 LEU A N 1
ATOM 666 C CA . LEU A 1 79 ? -0.988 -14.977 -3.698 1.00 63.50 79 LEU A CA 1
ATOM 667 C C . LEU A 1 79 ? -1.722 -13.868 -4.475 1.00 63.50 79 LEU A C 1
ATOM 669 O O . LEU A 1 79 ? -2.460 -14.150 -5.416 1.00 63.50 79 LEU A O 1
ATOM 673 N N . HIS A 1 80 ? -1.468 -12.604 -4.112 1.00 62.56 80 HIS A N 1
ATOM 674 C CA . HIS A 1 80 ? -1.987 -11.438 -4.817 1.00 62.56 80 HIS A CA 1
ATOM 675 C C . HIS A 1 80 ? -1.467 -11.341 -6.264 1.00 62.56 80 HIS A C 1
ATOM 677 O O . HIS A 1 80 ? -2.211 -10.949 -7.154 1.00 62.56 80 HIS A O 1
ATOM 683 N N . GLU A 1 81 ? -0.220 -11.731 -6.516 1.00 60.19 81 GLU A N 1
ATOM 684 C CA . GLU A 1 81 ? 0.408 -11.665 -7.843 1.00 60.19 81 GLU A CA 1
ATOM 685 C C . GLU A 1 81 ? 0.204 -12.947 -8.670 1.00 60.19 81 GLU A C 1
ATOM 687 O O . GLU A 1 81 ? 0.179 -12.891 -9.897 1.00 60.19 81 GLU A O 1
ATOM 692 N N . SER A 1 82 ? 0.059 -14.104 -8.015 1.00 56.94 82 SER A N 1
ATOM 693 C CA . SER A 1 82 ? -0.013 -15.419 -8.677 1.00 56.94 82 SER A CA 1
ATOM 694 C C . SER A 1 82 ? -1.427 -15.852 -9.073 1.00 56.94 82 SER A C 1
ATOM 696 O O . SER A 1 82 ? -1.586 -16.544 -10.078 1.00 56.94 82 SER A O 1
ATOM 698 N N . GLY A 1 83 ? -2.457 -15.451 -8.322 1.00 48.16 83 GLY A N 1
ATOM 699 C CA . GLY A 1 83 ? -3.814 -15.975 -8.515 1.00 48.16 83 GLY A CA 1
ATOM 700 C C . GLY A 1 83 ? -4.935 -14.996 -8.202 1.00 48.16 83 GLY A C 1
ATOM 701 O O . GLY A 1 83 ? -6.076 -15.418 -8.056 1.00 48.16 83 GLY A O 1
ATOM 702 N N . ASN A 1 84 ? -4.642 -13.704 -8.055 1.00 51.22 84 ASN A N 1
ATOM 703 C CA . ASN A 1 84 ? -5.703 -12.743 -7.815 1.00 51.22 84 ASN A CA 1
ATOM 704 C C . ASN A 1 84 ? -6.371 -12.346 -9.129 1.00 51.22 84 ASN A C 1
ATOM 706 O O . ASN A 1 84 ? -5.709 -11.805 -10.015 1.00 51.22 84 ASN A O 1
ATOM 710 N N . ASP A 1 85 ? -7.690 -12.519 -9.202 1.00 48.75 85 ASP A N 1
ATOM 711 C CA . ASP A 1 85 ? -8.483 -12.175 -10.389 1.00 48.75 85 ASP A CA 1
ATOM 712 C C . ASP A 1 85 ? -8.272 -10.724 -10.856 1.00 48.75 85 ASP A C 1
ATOM 714 O O . ASP A 1 85 ? -8.329 -10.463 -12.045 1.00 48.75 85 ASP A O 1
ATOM 718 N N . MET A 1 86 ? -7.887 -9.791 -9.968 1.00 52.16 86 MET A N 1
ATOM 719 C CA . MET A 1 86 ? -7.618 -8.397 -10.378 1.00 52.16 86 MET A CA 1
ATOM 720 C C . MET A 1 86 ? -6.379 -8.229 -11.265 1.00 52.16 86 MET A C 1
ATOM 722 O O . MET A 1 86 ? -6.273 -7.234 -11.963 1.00 52.16 86 MET A O 1
ATOM 726 N N . VAL A 1 87 ? -5.428 -9.168 -11.216 1.00 51.41 87 VAL A N 1
ATOM 727 C CA . VAL A 1 87 ? -4.237 -9.184 -12.087 1.00 51.41 87 VAL A CA 1
ATOM 728 C C . VAL A 1 87 ? -4.511 -10.010 -13.354 1.00 51.41 87 VAL A C 1
ATOM 730 O O . VAL A 1 87 ? -3.877 -9.815 -14.389 1.00 51.41 87 VAL A O 1
ATOM 733 N N . GLN A 1 88 ? -5.454 -10.955 -13.282 1.00 48.75 88 GLN A N 1
ATOM 734 C CA . GLN A 1 88 ? -5.843 -11.825 -14.398 1.00 48.75 88 GLN A CA 1
ATOM 735 C C . GLN A 1 88 ? -6.838 -11.131 -15.343 1.00 48.75 88 GLN A C 1
ATOM 737 O O . GLN A 1 88 ? -6.712 -11.287 -16.558 1.00 48.75 88 GLN A O 1
ATOM 742 N N . ASP A 1 89 ? -7.753 -10.307 -14.818 1.00 50.44 89 ASP A N 1
ATOM 743 C CA . ASP A 1 89 ? -8.669 -9.472 -15.608 1.00 50.44 89 ASP A CA 1
ATOM 744 C C . ASP A 1 89 ? -7.886 -8.550 -16.560 1.00 50.44 89 ASP A C 1
ATOM 746 O O . ASP A 1 89 ? -8.193 -8.470 -17.752 1.00 50.44 89 ASP A O 1
ATOM 750 N N . GLU A 1 90 ? -6.794 -7.943 -16.081 1.00 50.53 90 GLU A N 1
ATOM 751 C CA . GLU A 1 90 ? -5.904 -7.101 -16.894 1.00 50.53 90 GLU A CA 1
ATOM 752 C C . GLU A 1 90 ? -5.227 -7.872 -18.045 1.00 50.53 90 GLU A C 1
ATOM 754 O O . GLU A 1 90 ? -5.133 -7.353 -19.161 1.00 50.53 90 GLU A O 1
ATOM 759 N N . LYS A 1 91 ? -4.807 -9.129 -17.820 1.00 48.75 91 LYS A N 1
ATOM 760 C CA . LYS A 1 91 ? -4.204 -9.982 -18.866 1.00 48.75 91 LYS A CA 1
ATOM 761 C C . LYS A 1 91 ? -5.210 -10.387 -19.943 1.00 48.75 91 LYS A C 1
ATOM 763 O O . LYS A 1 91 ? -4.889 -10.367 -21.131 1.00 48.75 91 LYS A O 1
ATOM 768 N N . HIS A 1 92 ? -6.437 -10.721 -19.550 1.00 47.41 92 HIS A N 1
ATOM 769 C CA . HIS A 1 92 ? -7.491 -11.066 -20.506 1.00 47.41 92 HIS A CA 1
ATOM 770 C C . HIS A 1 92 ? -7.916 -9.864 -21.365 1.00 47.41 92 HIS A C 1
ATOM 772 O O . HIS A 1 92 ? -8.214 -10.026 -22.552 1.00 47.41 92 HIS A O 1
ATOM 778 N N . LEU A 1 93 ? -7.872 -8.650 -20.811 1.00 46.12 93 LEU A N 1
ATOM 779 C CA . LEU A 1 93 ? -8.125 -7.407 -21.543 1.00 46.12 93 LEU A CA 1
ATOM 780 C C . LEU A 1 93 ? -6.995 -7.061 -22.528 1.00 46.12 93 LEU A C 1
ATOM 782 O O . LEU A 1 93 ? -7.294 -6.688 -23.667 1.00 46.12 93 LEU A O 1
ATOM 786 N N . SER A 1 94 ? -5.719 -7.232 -22.159 1.00 47.69 94 SER A N 1
ATOM 787 C CA . SER A 1 94 ? -4.592 -6.987 -23.077 1.00 47.69 94 SER A CA 1
ATOM 788 C C . SER A 1 94 ? -4.563 -7.951 -24.267 1.00 47.69 94 SER A C 1
ATOM 790 O O . SER A 1 94 ? -4.271 -7.532 -25.387 1.00 47.69 94 SER A O 1
ATOM 792 N N . ASP A 1 95 ? -4.941 -9.215 -24.057 1.00 46.56 95 ASP A N 1
ATOM 793 C CA . ASP A 1 95 ? -5.015 -10.220 -25.126 1.00 46.56 95 ASP A CA 1
ATOM 794 C C . ASP A 1 95 ?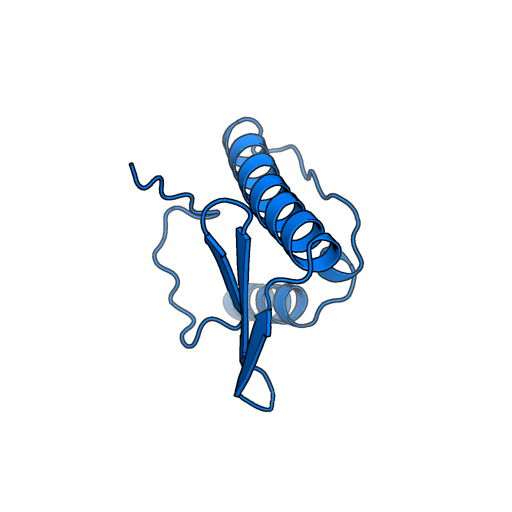 -6.190 -9.976 -26.090 1.00 46.56 95 ASP A C 1
ATOM 796 O O . ASP A 1 95 ? -6.127 -10.360 -27.259 1.00 46.56 95 ASP A O 1
ATOM 800 N N . SER A 1 96 ? -7.249 -9.299 -25.629 1.00 46.12 96 SER A N 1
ATOM 801 C CA . SER A 1 96 ? -8.406 -8.934 -26.458 1.00 46.12 96 SER A CA 1
ATOM 802 C C . SER A 1 96 ? -8.165 -7.718 -27.362 1.00 46.12 96 SER A C 1
ATOM 804 O O . SER A 1 96 ? -8.746 -7.648 -28.439 1.00 46.12 96 SER A O 1
ATOM 806 N N . LYS A 1 97 ? -7.286 -6.782 -26.964 1.00 44.16 97 LYS A N 1
ATOM 807 C CA . LYS A 1 97 ? -6.917 -5.596 -27.766 1.00 44.16 97 LYS A CA 1
ATOM 808 C C . LYS A 1 97 ? -5.900 -5.897 -28.879 1.00 44.16 97 LYS A C 1
ATOM 810 O O . LYS A 1 97 ? -5.745 -5.081 -29.780 1.00 44.16 97 LYS A O 1
ATOM 815 N N . ASN A 1 98 ? -5.226 -7.048 -28.822 1.00 46.69 98 ASN A N 1
ATOM 816 C CA . ASN A 1 98 ? -4.238 -7.502 -29.811 1.00 46.69 98 ASN A CA 1
ATOM 817 C C . ASN A 1 98 ? -4.810 -8.486 -30.859 1.00 46.69 98 ASN A C 1
ATOM 819 O O . ASN A 1 98 ? -4.036 -9.135 -31.567 1.00 46.69 98 ASN A O 1
ATOM 823 N N . ARG A 1 99 ? -6.141 -8.619 -30.958 1.00 40.38 99 ARG A N 1
ATOM 824 C CA . ARG A 1 99 ? -6.837 -9.404 -31.992 1.00 40.38 99 ARG A CA 1
ATOM 825 C C . ARG A 1 99 ? -7.686 -8.526 -32.898 1.00 40.38 99 ARG A C 1
ATOM 827 O O . ARG A 1 99 ? -8.312 -7.582 -32.374 1.00 40.38 99 ARG A O 1
#